Protein AF-A0A2U1JIX3-F1 (afdb_monomer_lite)

Foldseek 3Di:
DDPPQWKWWKKWKDQPPPPDIKIKTFGCVPDDPVRSVVVVVVVCVVVVSPDMDIHTPGMDGCVPDDPVVVVVQVCWDDDPRMTMRD

Secondary structure (DSSP, 8-state):
------EEEEEEEEETTT--EEEEEEETTT--HHHHHHHHHHHHHHTT--SEEEEEEEEEEGGGS-HHHHTTGGGSEEETTEEEE-

Radius of gyration: 13.15 Å; chains: 1; bounding box: 30×30×42 Å

Organism: NCBI:txid2171751

pLDDT: mean 78.66, std 12.58, range [35.47, 92.62]

Structure (mmCIF, N/CA/C/O backbone):
data_AF-A0A2U1JIX3-F1
#
_entry.id   AF-A0A2U1JIX3-F1
#
loop_
_atom_site.group_PDB
_atom_site.id
_atom_site.type_symbol
_atom_site.label_atom_id
_atom_site.label_alt_id
_atom_site.label_comp_id
_atom_site.label_asym_id
_atom_site.label_entity_id
_atom_site.label_seq_id
_atom_site.pdbx_PDB_ins_code
_atom_site.Cartn_x
_atom_site.Cartn_y
_atom_site.Cartn_z
_atom_site.occupancy
_atom_site.B_iso_or_equiv
_atom_site.auth_seq_id
_atom_site.auth_comp_id
_atom_site.auth_asym_id
_atom_site.auth_atom_id
_atom_site.pdbx_PDB_model_num
ATOM 1 N N . MET A 1 1 ? 15.844 -9.005 -24.350 1.00 36.16 1 MET A N 1
ATOM 2 C CA . MET A 1 1 ? 14.679 -9.233 -23.473 1.00 36.16 1 MET A CA 1
ATOM 3 C C . MET A 1 1 ? 14.841 -8.310 -22.280 1.00 36.16 1 MET A C 1
ATOM 5 O O . MET A 1 1 ? 15.732 -8.533 -21.474 1.00 36.16 1 MET A O 1
ATOM 9 N N . THR A 1 2 ? 14.112 -7.198 -22.242 1.00 35.47 2 THR A N 1
ATOM 10 C CA . THR A 1 2 ? 14.162 -6.260 -21.115 1.00 35.47 2 THR A CA 1
ATOM 11 C C . THR A 1 2 ? 13.438 -6.906 -19.945 1.00 35.47 2 THR A C 1
ATOM 13 O O . THR A 1 2 ? 12.213 -7.000 -19.954 1.00 35.47 2 THR A O 1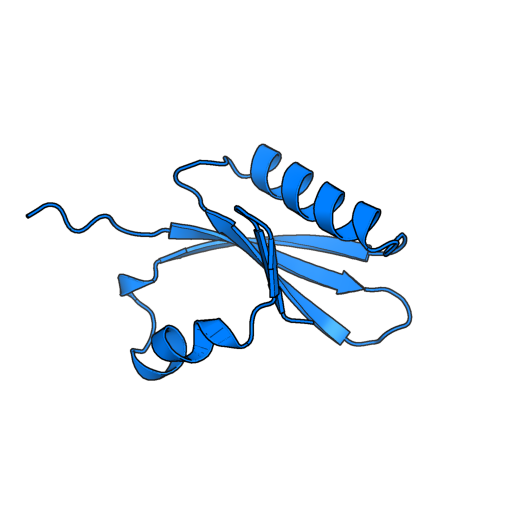
ATOM 16 N N . SER A 1 3 ? 14.200 -7.411 -18.975 1.00 39.50 3 SER A N 1
ATOM 17 C CA . SER A 1 3 ? 13.662 -7.726 -17.655 1.00 39.50 3 SER A CA 1
ATOM 18 C C . SER A 1 3 ? 13.059 -6.429 -17.117 1.00 39.50 3 SER A C 1
ATOM 20 O O . SER A 1 3 ? 13.794 -5.488 -16.808 1.00 39.50 3 SER A O 1
ATOM 22 N N . ASN A 1 4 ? 11.729 -6.320 -17.131 1.00 49.00 4 ASN A N 1
ATOM 23 C CA . ASN A 1 4 ? 11.035 -5.234 -16.453 1.00 49.00 4 ASN A CA 1
ATOM 24 C C . ASN A 1 4 ? 11.330 -5.430 -14.970 1.00 49.00 4 ASN A C 1
ATOM 26 O O . ASN A 1 4 ? 10.708 -6.271 -14.326 1.00 49.00 4 ASN A O 1
ATOM 30 N N . LYS A 1 5 ? 12.327 -4.703 -14.456 1.00 58.44 5 LYS A N 1
ATOM 31 C CA . LYS A 1 5 ? 12.610 -4.639 -13.026 1.00 58.44 5 LYS A CA 1
ATOM 32 C C . LYS A 1 5 ? 11.361 -4.098 -12.347 1.00 58.44 5 LYS A C 1
ATOM 34 O O . LYS A 1 5 ? 11.109 -2.895 -12.378 1.00 58.44 5 LYS A O 1
ATOM 39 N N . LY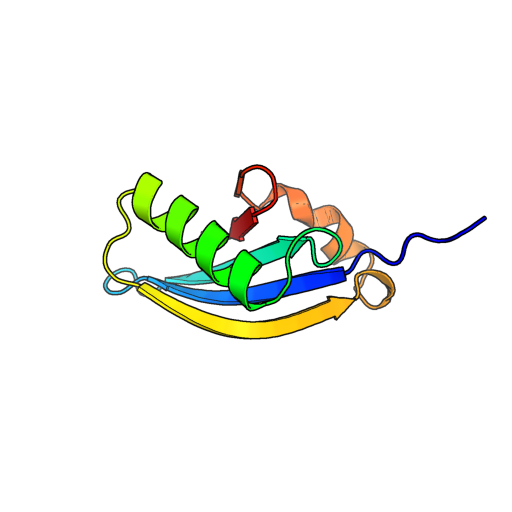S A 1 6 ? 10.544 -5.001 -11.814 1.00 68.44 6 LYS A N 1
ATOM 40 C CA . LYS A 1 6 ? 9.384 -4.631 -11.021 1.00 68.44 6 LYS A CA 1
ATOM 41 C C . LYS A 1 6 ? 9.914 -4.095 -9.696 1.00 68.44 6 LYS A C 1
ATOM 43 O O . LYS A 1 6 ? 10.718 -4.758 -9.045 1.00 68.44 6 LYS A O 1
ATOM 48 N N . SER A 1 7 ? 9.506 -2.884 -9.355 1.00 78.88 7 SER A N 1
ATOM 49 C CA . SER A 1 7 ? 9.852 -2.220 -8.107 1.00 78.88 7 SER A CA 1
ATOM 50 C C . SER A 1 7 ? 8.583 -1.591 -7.561 1.00 78.88 7 SER A C 1
ATOM 52 O O . SER A 1 7 ? 7.826 -0.988 -8.322 1.00 78.88 7 SER A O 1
ATOM 54 N N . ASP A 1 8 ? 8.345 -1.747 -6.263 1.00 84.31 8 ASP A N 1
ATOM 55 C CA . ASP A 1 8 ? 7.151 -1.219 -5.607 1.00 84.31 8 ASP A CA 1
ATOM 56 C C . ASP A 1 8 ? 7.566 -0.299 -4.450 1.00 84.31 8 ASP A C 1
ATOM 58 O O . ASP A 1 8 ? 8.494 -0.589 -3.694 1.00 84.31 8 ASP A O 1
ATOM 62 N N . HIS A 1 9 ? 6.870 0.824 -4.287 1.00 89.31 9 HIS A N 1
ATOM 63 C CA . HIS A 1 9 ? 6.966 1.666 -3.100 1.00 89.31 9 HIS A CA 1
ATOM 64 C C . HIS A 1 9 ? 6.350 0.950 -1.901 1.00 89.31 9 HIS A C 1
ATOM 66 O O . HIS A 1 9 ? 5.172 0.599 -1.936 1.00 89.31 9 HIS A O 1
ATOM 72 N N . VAL A 1 10 ? 7.118 0.797 -0.823 1.00 90.19 10 VAL A N 1
ATOM 73 C CA . VAL A 1 10 ? 6.692 0.075 0.379 1.00 90.19 10 VAL A CA 1
ATOM 74 C C . VAL A 1 10 ? 6.419 1.034 1.525 1.00 90.19 10 VAL A C 1
ATOM 76 O O . VAL A 1 10 ? 7.205 1.941 1.819 1.00 90.19 10 VAL A O 1
ATOM 79 N N . PHE A 1 11 ? 5.309 0.794 2.209 1.00 92.12 11 PHE A N 1
ATOM 80 C CA . PHE A 1 11 ? 4.887 1.514 3.394 1.00 92.12 11 PHE A CA 1
ATOM 81 C C . PHE A 1 11 ? 4.591 0.530 4.517 1.00 92.12 11 PHE A C 1
ATOM 83 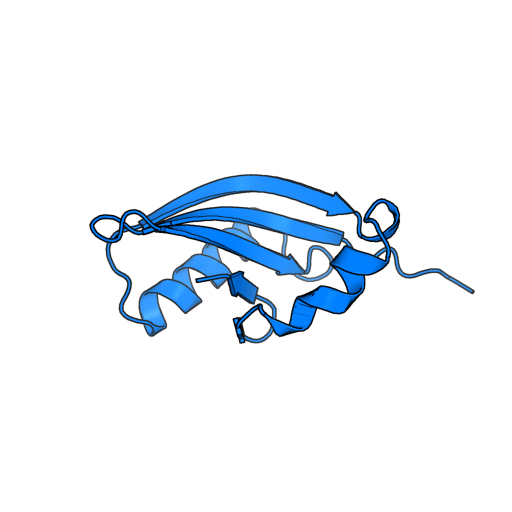O O . PHE A 1 11 ? 3.905 -0.473 4.333 1.00 92.12 11 PHE A O 1
ATOM 90 N N . PHE A 1 12 ? 5.074 0.858 5.702 1.00 90.44 12 PHE A N 1
ATOM 91 C CA . PHE A 1 12 ? 4.630 0.248 6.937 1.00 90.44 12 PHE A CA 1
ATOM 92 C C . PHE A 1 12 ? 3.316 0.894 7.365 1.00 90.44 12 PHE A C 1
ATOM 94 O O . PHE A 1 12 ? 3.229 2.121 7.446 1.00 90.44 12 PHE A O 1
ATOM 101 N N . LEU A 1 13 ? 2.306 0.071 7.620 1.00 90.19 13 LEU A N 1
ATOM 102 C CA . LEU A 1 13 ? 0.976 0.483 8.034 1.00 90.19 13 LEU A CA 1
ATOM 103 C C . LEU A 1 13 ? 0.739 0.064 9.485 1.00 90.19 13 LEU A C 1
ATOM 105 O O . LEU A 1 13 ? 0.682 -1.121 9.809 1.00 90.19 13 LEU A O 1
ATOM 109 N N . GLU A 1 14 ? 0.535 1.053 10.344 1.00 88.75 14 GLU A N 1
ATOM 110 C CA . GLU A 1 14 ? 0.122 0.852 11.730 1.00 88.75 14 GLU A CA 1
ATOM 111 C C . GLU A 1 14 ? -1.353 1.218 11.859 1.00 88.75 14 GLU A C 1
ATOM 113 O O . GLU A 1 14 ? -1.712 2.385 11.711 1.00 88.75 14 GLU A O 1
ATOM 118 N N . ILE A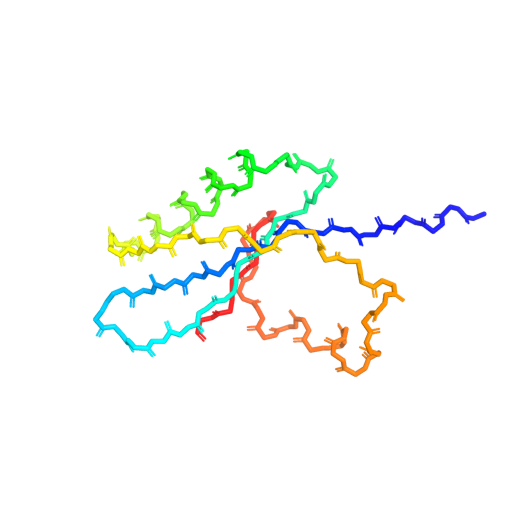 1 15 ? -2.215 0.237 12.134 1.00 86.31 15 ILE A N 1
ATOM 119 C CA . ILE A 1 15 ? -3.635 0.489 12.409 1.00 86.31 15 ILE A CA 1
ATOM 120 C C . ILE A 1 15 ? -3.819 0.610 13.921 1.00 86.31 15 ILE A C 1
ATOM 122 O O . ILE A 1 15 ? -3.632 -0.359 14.667 1.00 86.31 15 ILE A O 1
ATOM 126 N N . GLU A 1 16 ? -4.208 1.798 14.381 1.00 83.38 16 GLU A N 1
ATOM 127 C CA . GLU A 1 16 ? -4.352 2.067 15.809 1.00 83.38 16 GLU A CA 1
ATOM 128 C C . GLU A 1 16 ? -5.459 1.201 16.433 1.00 83.38 16 GLU A C 1
ATOM 130 O O . GLU A 1 16 ? -6.498 0.928 15.829 1.00 83.38 16 GLU A O 1
ATOM 135 N N . GLY A 1 17 ? -5.220 0.714 17.654 1.00 74.44 17 GLY A N 1
ATOM 136 C CA . GLY A 1 17 ? -6.178 -0.107 18.405 1.00 74.44 17 GLY A CA 1
ATOM 137 C C . GLY A 1 17 ? -6.273 -1.579 17.985 1.00 74.44 17 GLY A C 1
ATOM 138 O O . GLY A 1 17 ? -6.914 -2.355 18.688 1.00 74.44 17 GLY A O 1
ATOM 139 N N . LYS A 1 18 ? -5.622 -2.000 16.890 1.00 68.69 18 LYS A N 1
ATOM 140 C CA . LYS A 1 18 ? -5.590 -3.417 16.476 1.00 68.69 18 LYS A CA 1
ATOM 141 C C . LYS A 1 18 ? -4.297 -4.147 16.830 1.00 68.69 18 LYS A C 1
ATOM 143 O O . LYS A 1 18 ? -4.274 -5.370 16.753 1.00 68.69 18 LYS A O 1
ATOM 148 N N . GLY A 1 19 ? -3.232 -3.422 17.185 1.00 64.19 19 GLY A N 1
ATOM 149 C CA . GLY A 1 19 ? -1.915 -4.003 17.486 1.00 64.19 19 GLY A CA 1
ATOM 150 C C . GLY A 1 19 ? -1.292 -4.784 16.321 1.00 64.19 19 GLY A C 1
ATOM 151 O O . GLY A 1 19 ? -0.312 -5.495 16.522 1.00 64.19 19 GLY A O 1
ATOM 152 N N . LYS A 1 20 ? -1.869 -4.684 15.116 1.00 66.12 20 LYS A N 1
ATOM 153 C CA . LYS A 1 20 ? -1.416 -5.384 13.918 1.00 66.12 20 LYS A CA 1
ATOM 154 C C . LYS A 1 20 ? -0.560 -4.457 13.073 1.00 66.12 20 LYS A C 1
ATOM 156 O O . LYS A 1 20 ? -0.950 -3.320 12.799 1.00 66.12 20 LYS A O 1
ATOM 161 N N . LEU A 1 21 ? 0.592 -4.982 12.684 1.00 66.94 21 LEU A N 1
ATOM 162 C CA . LEU A 1 21 ? 1.522 -4.355 11.766 1.00 66.94 21 LEU A CA 1
ATOM 163 C C . LEU A 1 21 ? 1.233 -4.896 10.372 1.00 66.94 21 LEU A C 1
ATOM 165 O O . LEU A 1 21 ? 1.221 -6.108 10.164 1.00 66.94 21 LEU A O 1
ATOM 169 N N . SER A 1 22 ? 0.984 -3.987 9.445 1.00 81.06 22 SER A N 1
ATOM 170 C CA . SER A 1 22 ? 0.640 -4.288 8.064 1.00 81.06 22 SER A CA 1
ATOM 171 C C . SER A 1 22 ? 1.686 -3.692 7.131 1.00 81.06 22 SER A C 1
ATOM 173 O O . SER A 1 22 ? 2.373 -2.732 7.477 1.00 81.06 22 SER A O 1
ATOM 175 N N . ILE A 1 23 ? 1.803 -4.240 5.924 1.00 84.94 23 ILE A N 1
ATOM 176 C CA . ILE A 1 23 ? 2.662 -3.675 4.879 1.00 84.94 23 ILE A CA 1
ATOM 177 C C . ILE A 1 23 ? 1.793 -3.359 3.669 1.00 84.94 23 ILE A C 1
ATOM 179 O O . ILE A 1 23 ? 0.951 -4.172 3.279 1.00 84.94 23 ILE A O 1
ATOM 183 N N . ALA A 1 24 ? 1.988 -2.170 3.105 1.00 85.44 24 ALA A N 1
ATOM 184 C CA . ALA A 1 24 ? 1.326 -1.706 1.899 1.00 85.44 24 ALA A CA 1
ATOM 185 C C . ALA A 1 24 ? 2.345 -1.439 0.780 1.00 85.44 24 ALA A C 1
ATOM 187 O O . ALA A 1 24 ? 3.423 -0.902 1.032 1.00 85.44 24 ALA A O 1
ATOM 188 N N . PHE A 1 25 ? 1.981 -1.783 -0.452 1.00 86.12 25 PHE A N 1
ATOM 189 C CA . PHE A 1 25 ? 2.812 -1.655 -1.652 1.00 86.12 25 PHE A CA 1
ATOM 190 C C . PHE A 1 25 ? 2.080 -0.808 -2.692 1.00 86.12 25 PHE A C 1
ATOM 192 O O . PHE A 1 25 ? 0.855 -0.888 -2.767 1.00 86.12 25 PHE A O 1
ATOM 199 N N . CYS A 1 26 ? 2.808 -0.031 -3.498 1.00 84.38 26 CYS A N 1
ATOM 200 C CA . CYS A 1 26 ? 2.297 0.596 -4.723 1.00 84.38 26 CYS A CA 1
ATOM 201 C C . CYS A 1 26 ? 3.312 0.457 -5.861 1.00 84.38 26 CYS A C 1
ATOM 203 O O . CYS A 1 26 ? 4.487 0.748 -5.653 1.00 84.38 26 CYS A O 1
ATOM 205 N N . ASP A 1 27 ? 2.864 0.067 -7.053 1.00 81.06 27 ASP A N 1
ATOM 206 C CA . ASP A 1 27 ? 3.714 -0.132 -8.241 1.00 81.06 27 ASP A CA 1
ATOM 207 C C . ASP A 1 27 ? 4.496 1.138 -8.631 1.00 81.06 27 ASP A C 1
ATOM 209 O O . ASP A 1 27 ? 3.930 2.100 -9.163 1.00 81.06 27 ASP A O 1
ATOM 213 N N . SER A 1 28 ? 5.819 1.142 -8.428 1.00 76.81 28 SER A N 1
ATOM 214 C CA . SER A 1 28 ? 6.636 2.350 -8.606 1.00 76.81 28 SER A CA 1
ATOM 215 C C . SER A 1 28 ? 6.770 2.791 -10.064 1.00 76.81 28 SER A C 1
ATOM 217 O O . SER A 1 28 ? 7.293 3.869 -10.335 1.00 76.81 28 SER A O 1
ATOM 219 N N . THR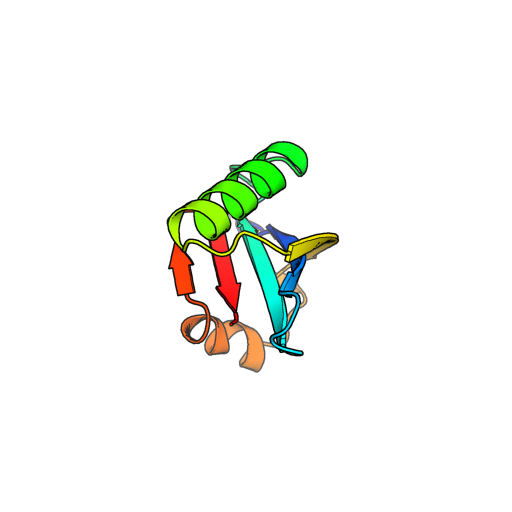 A 1 29 ? 6.336 1.971 -11.025 1.00 77.62 29 THR A N 1
ATOM 220 C CA . THR A 1 29 ? 6.301 2.358 -12.443 1.00 77.62 29 THR A CA 1
ATOM 221 C C . THR A 1 29 ? 5.108 3.259 -12.770 1.00 77.62 29 THR A C 1
ATOM 223 O O . THR A 1 29 ? 5.125 3.963 -13.780 1.00 77.62 29 THR A O 1
ATOM 226 N N . LYS A 1 30 ? 4.085 3.273 -11.903 1.00 76.69 30 LYS A N 1
ATOM 227 C CA . LYS A 1 30 ? 2.822 4.006 -12.091 1.00 76.69 30 LYS A CA 1
ATOM 228 C C . LYS A 1 30 ? 2.570 5.092 -11.052 1.00 76.69 30 LYS A C 1
ATOM 230 O O . LYS A 1 30 ? 1.753 5.981 -11.288 1.00 76.69 30 LYS A O 1
ATOM 235 N N . CYS A 1 31 ? 3.192 4.994 -9.884 1.00 80.62 31 CYS A N 1
ATOM 236 C CA . CYS A 1 31 ? 3.056 5.955 -8.797 1.00 80.62 31 CYS A CA 1
ATOM 237 C C . CYS A 1 31 ? 4.445 6.370 -8.311 1.00 80.62 31 CYS A C 1
ATOM 239 O O . CYS A 1 31 ? 5.287 5.520 -8.050 1.00 80.62 31 CYS A O 1
ATOM 241 N N . ASP A 1 32 ? 4.673 7.676 -8.150 1.00 89.06 32 ASP A N 1
ATOM 242 C CA . ASP A 1 32 ? 5.762 8.153 -7.298 1.00 89.06 32 ASP A CA 1
ATOM 243 C C . ASP A 1 32 ? 5.400 7.960 -5.814 1.00 89.06 32 ASP A C 1
ATOM 245 O O . ASP A 1 32 ? 4.277 7.580 -5.464 1.00 89.06 32 ASP A O 1
ATOM 249 N N . ARG A 1 33 ? 6.338 8.256 -4.907 1.00 89.19 33 ARG A N 1
ATOM 250 C CA . ARG A 1 33 ? 6.127 8.098 -3.458 1.00 89.19 33 ARG A CA 1
ATOM 251 C C . ARG A 1 33 ? 4.874 8.829 -2.956 1.00 89.19 33 ARG A C 1
ATOM 253 O O . ARG A 1 33 ? 4.176 8.304 -2.090 1.00 89.19 33 ARG A O 1
ATOM 260 N N . HIS A 1 34 ? 4.611 10.043 -3.438 1.00 91.31 34 HIS A N 1
ATOM 261 C CA . HIS A 1 34 ? 3.474 10.837 -2.970 1.00 91.31 34 HIS A CA 1
ATOM 262 C C . HIS A 1 34 ? 2.152 10.254 -3.480 1.00 91.31 34 HIS A C 1
ATOM 264 O O . HIS A 1 34 ? 1.219 10.048 -2.707 1.00 91.31 34 HIS A O 1
ATOM 270 N N . SER A 1 35 ? 2.104 9.898 -4.759 1.00 89.81 35 SER A N 1
ATOM 271 C CA . SER A 1 35 ? 0.958 9.255 -5.400 1.00 89.81 35 SER A CA 1
ATOM 272 C C . SER A 1 35 ? 0.650 7.901 -4.761 1.00 89.81 35 SER A C 1
ATOM 274 O O . SER A 1 35 ? -0.512 7.581 -4.522 1.00 89.81 35 SER A O 1
ATOM 276 N N . ALA A 1 36 ? 1.685 7.129 -4.422 1.00 90.56 36 ALA A N 1
ATOM 277 C CA . ALA A 1 36 ? 1.559 5.869 -3.702 1.00 90.56 36 ALA A CA 1
ATOM 278 C C . ALA A 1 36 ? 0.923 6.066 -2.323 1.00 90.56 36 ALA A C 1
ATOM 280 O O . ALA A 1 36 ? -0.033 5.372 -1.981 1.00 90.56 36 ALA A O 1
ATOM 281 N N . TYR A 1 37 ? 1.393 7.061 -1.565 1.00 92.00 37 TYR A N 1
ATOM 282 C CA . TYR A 1 37 ? 0.803 7.418 -0.276 1.00 92.00 37 TYR A CA 1
ATOM 283 C C . TYR A 1 37 ? -0.686 7.764 -0.414 1.00 92.00 37 TYR A C 1
ATOM 285 O O . TYR A 1 37 ? -1.511 7.224 0.321 1.00 92.00 37 TYR A O 1
ATOM 293 N N . MET A 1 38 ? -1.045 8.610 -1.385 1.00 92.62 38 MET A N 1
ATOM 294 C CA . MET A 1 38 ? -2.436 9.021 -1.610 1.00 92.62 38 MET A CA 1
ATOM 295 C C . MET A 1 38 ? -3.335 7.841 -2.000 1.00 92.62 38 MET A C 1
ATOM 297 O O . MET A 1 38 ? -4.438 7.718 -1.469 1.00 92.62 38 MET A O 1
ATOM 301 N N . LYS A 1 39 ? -2.859 6.938 -2.869 1.00 91.31 39 LYS A N 1
ATOM 302 C CA . LYS A 1 39 ? -3.599 5.726 -3.257 1.00 91.31 39 LYS A CA 1
ATOM 303 C C . LYS A 1 39 ? -3.812 4.780 -2.075 1.00 91.31 39 LYS A C 1
ATOM 305 O O . LYS A 1 39 ? -4.928 4.310 -1.870 1.00 91.31 39 LYS A O 1
ATOM 310 N N . ILE A 1 40 ? -2.781 4.533 -1.263 1.00 90.69 40 ILE A N 1
ATOM 311 C CA . ILE A 1 40 ? -2.908 3.689 -0.063 1.00 90.69 40 ILE A CA 1
ATOM 312 C C . ILE A 1 40 ? -3.884 4.330 0.933 1.00 90.69 40 ILE A C 1
ATOM 314 O O . ILE A 1 40 ? -4.767 3.651 1.452 1.00 90.69 40 ILE A O 1
ATOM 318 N N . ASN A 1 41 ? -3.781 5.644 1.153 1.00 91.12 41 ASN A N 1
ATOM 319 C CA . ASN A 1 41 ? -4.695 6.392 2.014 1.00 91.12 41 ASN A CA 1
ATOM 320 C C . ASN A 1 41 ? -6.155 6.284 1.540 1.00 91.12 41 ASN A C 1
ATOM 322 O O . ASN A 1 41 ? -7.051 6.086 2.362 1.00 91.12 41 ASN A O 1
ATOM 326 N N . GLN A 1 42 ? -6.393 6.366 0.227 1.00 90.81 42 GLN A N 1
ATOM 327 C CA . GLN A 1 42 ? -7.720 6.183 -0.359 1.00 90.81 42 GLN A CA 1
ATOM 328 C C . GLN A 1 42 ? -8.267 4.780 -0.065 1.00 90.81 42 GLN A C 1
ATOM 330 O O . GLN A 1 42 ? -9.354 4.660 0.492 1.00 90.81 42 GLN A O 1
ATOM 335 N N . VAL A 1 43 ? -7.483 3.727 -0.330 1.00 89.88 43 VAL A N 1
ATOM 336 C CA . VAL A 1 43 ? -7.888 2.332 -0.064 1.00 89.88 43 VAL A CA 1
ATOM 337 C C . VAL A 1 43 ? -8.238 2.113 1.412 1.00 89.88 43 VAL A C 1
ATOM 339 O O . VAL A 1 43 ? -9.219 1.438 1.729 1.00 89.88 43 VAL A O 1
ATOM 342 N N . LEU A 1 44 ? -7.460 2.686 2.335 1.00 89.06 44 LEU A N 1
ATOM 343 C CA . LEU A 1 44 ? -7.726 2.587 3.774 1.00 89.06 44 LEU A CA 1
ATOM 344 C C . LEU A 1 44 ? -9.000 3.339 4.178 1.00 89.06 44 LEU A C 1
ATOM 346 O O . LEU A 1 44 ? -9.807 2.809 4.947 1.00 89.06 44 LEU A O 1
ATOM 350 N N . THR A 1 45 ? -9.216 4.522 3.604 1.00 88.62 45 THR A N 1
ATOM 351 C CA . THR A 1 45 ? -10.425 5.328 3.819 1.00 88.62 45 THR A CA 1
ATOM 352 C C . THR A 1 45 ? -11.672 4.602 3.309 1.00 88.62 45 THR A C 1
ATOM 354 O O . THR A 1 45 ? -12.658 4.502 4.039 1.00 88.62 45 THR A O 1
ATOM 357 N N . ASP A 1 46 ? -11.617 4.002 2.118 1.00 88.75 46 ASP A N 1
ATOM 358 C CA . ASP A 1 46 ? -12.725 3.230 1.536 1.00 88.75 46 ASP A CA 1
ATOM 359 C C . ASP A 1 46 ? -13.071 1.997 2.387 1.00 88.75 46 ASP A C 1
ATOM 361 O O . ASP A 1 46 ? -14.239 1.624 2.532 1.00 88.75 46 ASP A O 1
ATOM 365 N N . LYS A 1 47 ? -12.066 1.401 3.044 1.00 85.69 47 LYS A N 1
ATOM 366 C CA . LYS A 1 47 ? -12.247 0.335 4.044 1.00 85.69 47 LYS A CA 1
ATOM 367 C C . LYS A 1 47 ? -12.692 0.825 5.422 1.00 85.69 47 LYS A C 1
ATOM 369 O O . LYS A 1 47 ? -12.820 0.010 6.337 1.00 85.69 47 LYS A O 1
ATOM 374 N N . LYS A 1 48 ? -12.956 2.124 5.584 1.00 88.56 48 LYS A N 1
ATOM 375 C CA . LYS A 1 48 ? -13.350 2.765 6.850 1.00 88.56 48 LYS A CA 1
ATOM 376 C C . LYS A 1 48 ? -12.298 2.609 7.955 1.00 88.56 48 LYS A C 1
ATOM 378 O O . LYS A 1 48 ? -12.632 2.589 9.140 1.00 88.56 48 LYS A O 1
ATOM 383 N N . ILE A 1 49 ? -11.024 2.490 7.583 1.00 87.06 49 ILE A N 1
ATOM 384 C CA . ILE A 1 49 ? -9.898 2.504 8.518 1.00 87.06 49 ILE A CA 1
ATOM 385 C C . ILE A 1 49 ? -9.486 3.966 8.679 1.00 87.06 49 ILE A C 1
ATOM 387 O O . ILE A 1 49 ? -8.758 4.504 7.858 1.00 87.06 49 ILE A O 1
ATOM 391 N N . MET A 1 50 ? -10.009 4.616 9.718 1.00 83.12 50 MET A N 1
ATOM 392 C CA . MET A 1 50 ? -9.873 6.069 9.902 1.00 83.12 50 MET A CA 1
ATOM 393 C C . MET A 1 50 ? -8.668 6.478 10.759 1.00 83.12 50 MET A C 1
ATOM 395 O O . MET A 1 50 ? -8.258 7.632 10.693 1.00 83.12 50 MET A O 1
ATOM 399 N N . SER A 1 51 ? -8.113 5.562 11.563 1.00 88.81 51 SER A N 1
ATOM 400 C CA . SER A 1 51 ? -6.937 5.835 12.402 1.00 88.81 51 SER A CA 1
ATOM 401 C C . SER A 1 51 ? -5.797 4.898 12.045 1.00 88.81 51 SER A C 1
ATOM 403 O O . SER A 1 51 ? -5.828 3.701 12.354 1.00 88.81 51 SER A O 1
ATOM 405 N N . PHE A 1 52 ? -4.808 5.441 11.344 1.00 89.75 52 PHE A N 1
ATOM 406 C CA . PHE A 1 52 ? -3.621 4.709 10.943 1.00 89.75 52 PHE A CA 1
ATOM 407 C C . PHE A 1 52 ? -2.432 5.638 10.714 1.00 89.75 52 PHE A C 1
ATOM 409 O O . PHE A 1 52 ? -2.585 6.845 10.521 1.00 89.75 52 PHE A O 1
ATOM 416 N N . LYS A 1 53 ? -1.237 5.050 10.679 1.00 90.62 53 LYS A N 1
ATOM 417 C CA . LYS A 1 53 ? -0.007 5.714 10.241 1.00 90.62 53 LYS A CA 1
ATOM 418 C C . LYS A 1 53 ? 0.612 4.944 9.088 1.00 90.62 53 LYS A C 1
ATOM 420 O O . LYS A 1 53 ? 0.646 3.717 9.105 1.00 90.62 53 LYS A O 1
ATOM 425 N N . LEU A 1 54 ? 1.105 5.685 8.099 1.00 91.00 54 LEU A N 1
ATOM 426 C CA . LEU A 1 54 ? 1.869 5.155 6.973 1.00 91.00 54 LEU A CA 1
ATOM 427 C C . LEU A 1 54 ? 3.296 5.694 7.045 1.00 91.00 54 LEU A C 1
ATOM 429 O O . LEU A 1 54 ? 3.517 6.891 6.862 1.00 91.00 54 LEU A O 1
ATOM 433 N N . ASN A 1 55 ? 4.259 4.805 7.268 1.00 90.12 55 ASN A N 1
ATOM 434 C CA . ASN A 1 55 ? 5.681 5.135 7.277 1.00 90.12 55 ASN A CA 1
ATOM 435 C C . ASN A 1 55 ? 6.332 4.574 6.011 1.00 90.12 55 ASN A C 1
ATOM 437 O O . ASN A 1 55 ? 6.251 3.380 5.743 1.00 90.12 55 ASN A O 1
ATOM 441 N N . TYR A 1 56 ? 6.968 5.425 5.210 1.00 90.94 56 TYR A N 1
ATOM 442 C CA . TYR A 1 56 ? 7.614 4.985 3.972 1.00 90.94 56 TYR A CA 1
ATOM 443 C C . TYR A 1 56 ? 8.903 4.215 4.276 1.00 90.94 56 TYR A C 1
ATOM 445 O O . TYR A 1 56 ? 9.788 4.754 4.939 1.00 90.94 56 TYR A O 1
ATOM 453 N N . LEU A 1 57 ? 9.010 2.985 3.770 1.00 87.75 57 LEU A N 1
ATOM 454 C CA . LEU A 1 57 ? 10.163 2.107 3.989 1.00 87.75 57 LEU A CA 1
ATOM 455 C C . LEU A 1 57 ? 11.172 2.140 2.836 1.00 87.75 57 LEU A C 1
ATOM 457 O O . LEU A 1 57 ? 12.342 1.839 3.050 1.00 87.75 57 LEU A O 1
ATOM 461 N N . GLY A 1 58 ? 10.749 2.526 1.630 1.00 88.00 58 GLY A N 1
ATOM 462 C CA . GLY A 1 58 ? 11.620 2.568 0.457 1.00 88.00 58 GLY A CA 1
ATOM 463 C C . GLY A 1 58 ? 10.972 1.962 -0.782 1.00 88.00 58 GLY A C 1
ATOM 464 O O . GLY A 1 58 ? 9.748 1.945 -0.914 1.00 88.00 58 GLY A O 1
ATOM 465 N N . GLN A 1 59 ? 11.814 1.489 -1.695 1.00 87.12 59 GLN A N 1
ATOM 466 C CA . GLN A 1 59 ? 11.408 0.710 -2.860 1.00 87.12 59 GLN A CA 1
ATOM 467 C C . GLN A 1 59 ? 11.900 -0.726 -2.700 1.00 87.12 59 GLN A C 1
ATOM 469 O O . GLN A 1 59 ? 13.041 -0.939 -2.291 1.00 87.12 59 GLN A O 1
ATOM 474 N N . LEU A 1 60 ? 11.040 -1.690 -3.006 1.00 82.06 60 LEU A N 1
ATOM 475 C CA . LEU A 1 60 ? 11.372 -3.107 -2.971 1.00 82.06 60 LEU A CA 1
ATOM 476 C C . LEU A 1 60 ? 11.765 -3.580 -4.364 1.00 82.06 60 LEU A C 1
ATOM 478 O O . LEU A 1 60 ? 10.951 -3.531 -5.282 1.00 82.06 60 LEU A O 1
ATOM 482 N N . ASP A 1 61 ? 12.998 -4.061 -4.500 1.00 77.56 61 ASP A N 1
ATOM 483 C CA . ASP A 1 61 ? 13.467 -4.731 -5.710 1.00 77.56 61 ASP A CA 1
ATOM 484 C C . ASP A 1 61 ? 13.203 -6.238 -5.600 1.00 77.56 61 ASP A C 1
ATOM 486 O O . ASP A 1 61 ? 13.916 -6.963 -4.898 1.00 77.56 61 ASP A O 1
ATOM 490 N N . TYR A 1 62 ? 12.193 -6.717 -6.327 1.00 74.00 62 TYR A N 1
ATOM 491 C CA . TYR A 1 62 ? 11.806 -8.130 -6.326 1.00 74.00 62 TYR A CA 1
ATOM 492 C C . TYR A 1 62 ? 12.892 -9.057 -6.884 1.00 74.00 62 TYR A C 1
ATOM 494 O O . TYR A 1 62 ? 12.873 -10.245 -6.590 1.00 74.00 62 TYR A O 1
ATOM 502 N N . SER A 1 63 ? 13.864 -8.545 -7.649 1.00 74.12 63 SER A N 1
ATOM 503 C CA . SER A 1 63 ? 14.978 -9.368 -8.145 1.00 74.12 63 SER A CA 1
ATOM 504 C C . SER A 1 63 ? 15.969 -9.780 -7.053 1.00 74.12 63 SER A C 1
ATOM 506 O O . SER A 1 63 ? 16.782 -10.673 -7.273 1.00 74.12 63 SER A O 1
ATOM 508 N N . SER A 1 64 ? 15.894 -9.135 -5.887 1.00 72.38 64 SER A N 1
ATOM 509 C CA . SER A 1 64 ? 16.682 -9.469 -4.696 1.00 72.38 64 SER A CA 1
ATOM 510 C C . SER A 1 64 ? 15.898 -10.244 -3.635 1.00 72.38 64 SER A C 1
ATOM 512 O O . SER A 1 64 ? 16.441 -10.514 -2.567 1.00 72.38 64 SER A O 1
ATOM 514 N N . MET A 1 65 ? 14.631 -10.575 -3.901 1.00 72.81 65 MET A N 1
ATOM 515 C CA . MET A 1 65 ? 13.827 -11.377 -2.985 1.00 72.81 65 MET A CA 1
ATOM 516 C C . MET A 1 65 ? 14.098 -12.863 -3.182 1.00 72.81 65 MET A C 1
ATOM 518 O O . MET A 1 65 ? 14.261 -13.326 -4.310 1.00 72.81 65 MET A O 1
ATOM 522 N N . ASP A 1 66 ? 14.073 -13.607 -2.079 1.00 75.12 66 ASP A N 1
ATOM 523 C CA . ASP A 1 66 ? 14.079 -15.064 -2.125 1.00 75.12 66 ASP A CA 1
ATOM 524 C C . ASP A 1 66 ? 12.856 -15.569 -2.908 1.00 75.12 66 ASP A C 1
ATOM 526 O O . ASP A 1 66 ? 11.734 -15.084 -2.709 1.00 75.12 66 ASP A O 1
ATOM 530 N N . GLU A 1 67 ? 13.068 -16.555 -3.787 1.00 69.12 67 GLU A N 1
ATOM 531 C CA . GLU A 1 67 ? 12.025 -17.115 -4.664 1.00 69.12 67 GLU A CA 1
ATOM 532 C C . GLU A 1 67 ? 10.802 -17.598 -3.859 1.00 69.12 67 GLU A C 1
ATOM 534 O O . GLU A 1 67 ? 9.663 -17.325 -4.230 1.00 69.12 67 GLU A O 1
ATOM 539 N N . GLU A 1 68 ? 11.028 -18.191 -2.682 1.00 69.31 68 GLU A N 1
ATOM 540 C CA . GLU A 1 68 ? 9.968 -18.676 -1.786 1.00 69.31 68 GLU A CA 1
ATOM 541 C C . GLU A 1 68 ? 9.047 -17.567 -1.250 1.00 69.31 68 GLU A C 1
ATOM 543 O O . GLU A 1 68 ? 7.899 -17.838 -0.896 1.00 69.31 68 GLU A O 1
ATOM 548 N N . ILE A 1 69 ? 9.527 -16.320 -1.169 1.00 66.38 69 ILE A N 1
ATOM 549 C CA . ILE A 1 69 ? 8.725 -15.164 -0.740 1.00 66.38 69 ILE A CA 1
ATOM 550 C C . ILE A 1 69 ? 8.008 -14.537 -1.937 1.00 66.38 69 ILE A C 1
ATOM 552 O O . ILE A 1 69 ? 6.878 -14.061 -1.797 1.00 66.38 69 ILE A O 1
ATOM 556 N N . ALA A 1 70 ? 8.628 -14.559 -3.121 1.00 64.25 70 ALA A N 1
ATOM 557 C CA . ALA A 1 70 ? 7.995 -14.101 -4.355 1.00 64.25 70 ALA A CA 1
ATOM 558 C C . ALA A 1 70 ? 6.707 -14.891 -4.664 1.00 64.25 70 ALA A C 1
ATOM 560 O O . ALA A 1 70 ? 5.719 -14.306 -5.113 1.00 64.25 70 ALA A O 1
ATOM 561 N N . ASP A 1 71 ? 6.675 -16.179 -4.319 1.00 62.47 71 ASP A N 1
ATOM 562 C CA . ASP A 1 71 ? 5.506 -17.049 -4.495 1.00 62.47 71 ASP A CA 1
ATOM 563 C C . ASP A 1 71 ? 4.405 -16.844 -3.433 1.00 62.47 71 ASP A C 1
ATOM 565 O O . ASP A 1 71 ? 3.278 -17.309 -3.594 1.00 62.47 71 ASP A O 1
ATOM 569 N N . GLN A 1 72 ? 4.680 -16.103 -2.354 1.00 66.12 72 GLN A N 1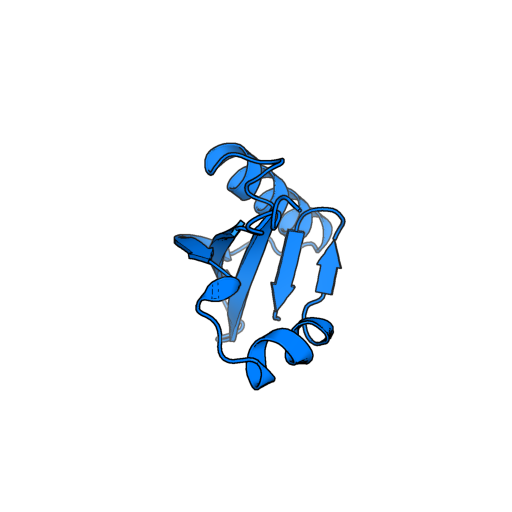
ATOM 570 C CA . GLN A 1 72 ? 3.726 -15.847 -1.262 1.00 66.12 72 GLN A CA 1
ATOM 571 C C . GLN A 1 72 ? 2.939 -14.535 -1.424 1.00 66.12 72 GLN A C 1
ATOM 573 O O . GLN A 1 72 ? 2.225 -14.098 -0.518 1.00 66.12 72 GLN A O 1
ATOM 578 N N . LEU A 1 73 ? 3.010 -13.898 -2.594 1.00 65.31 73 LEU A N 1
ATOM 579 C CA . LEU A 1 73 ? 2.328 -12.628 -2.871 1.00 65.31 73 LEU A CA 1
ATOM 580 C C . LEU A 1 73 ? 0.789 -12.725 -2.920 1.00 65.31 73 LEU A C 1
ATOM 582 O O . LEU A 1 73 ? 0.109 -11.697 -2.997 1.00 65.31 73 LEU A O 1
ATOM 586 N N . ASP A 1 74 ? 0.224 -13.928 -2.845 1.00 63.84 74 ASP A N 1
ATOM 587 C CA . ASP A 1 74 ? -1.225 -14.159 -2.837 1.00 63.84 74 ASP A CA 1
ATOM 588 C C . ASP A 1 74 ? -1.881 -13.941 -1.464 1.00 63.84 74 ASP A C 1
ATOM 590 O O . ASP A 1 74 ? -3.101 -13.804 -1.380 1.00 63.84 74 ASP A O 1
ATOM 594 N N . TYR A 1 75 ? -1.094 -13.807 -0.388 1.00 68.12 75 TYR A N 1
ATOM 595 C CA . TYR A 1 75 ? -1.612 -13.412 0.931 1.00 68.12 75 TYR A CA 1
ATOM 596 C C . TYR A 1 75 ? -1.962 -11.916 1.027 1.00 68.12 75 TYR A C 1
ATOM 598 O O . TYR A 1 75 ? -2.571 -11.479 2.006 1.00 68.12 75 TYR A O 1
ATOM 606 N N . PHE A 1 76 ? -1.602 -11.118 0.019 1.00 69.06 76 PHE A N 1
ATOM 607 C CA . PHE A 1 76 ? -1.883 -9.686 -0.016 1.00 69.06 76 PHE A CA 1
ATOM 608 C C . PHE A 1 76 ? -3.255 -9.413 -0.630 1.00 69.06 76 PHE A C 1
ATOM 610 O O . PHE A 1 76 ? -3.586 -9.895 -1.714 1.00 69.06 76 PHE A O 1
ATOM 617 N N . VAL A 1 77 ? -4.042 -8.552 0.016 1.00 73.88 77 VAL A N 1
ATOM 618 C CA . VAL A 1 77 ? -5.285 -8.058 -0.579 1.00 73.88 77 VAL A CA 1
ATOM 619 C C . VAL A 1 77 ? -4.927 -7.002 -1.625 1.00 73.88 77 VAL A C 1
ATOM 621 O O . VAL A 1 77 ? -4.460 -5.913 -1.280 1.00 73.88 77 VAL A O 1
ATOM 624 N N . LYS A 1 78 ? -5.126 -7.335 -2.906 1.00 73.00 78 LYS A N 1
ATOM 625 C CA . LYS A 1 78 ? -4.809 -6.468 -4.052 1.00 73.00 78 LYS A CA 1
ATOM 626 C C . LYS A 1 78 ? -5.975 -5.523 -4.371 1.00 73.00 78 LYS A C 1
ATOM 628 O O . LYS A 1 78 ? -7.116 -5.954 -4.523 1.00 73.00 78 LYS A O 1
ATOM 633 N N . HIS A 1 79 ? -5.664 -4.239 -4.504 1.00 74.06 79 HIS A N 1
ATOM 634 C CA . HIS A 1 79 ? -6.560 -3.132 -4.834 1.00 74.06 79 HIS A CA 1
ATOM 635 C C . HIS A 1 79 ? -5.953 -2.315 -5.980 1.00 74.06 79 HIS A C 1
ATOM 637 O O . HIS A 1 79 ? -5.226 -1.359 -5.731 1.00 74.06 79 HIS A O 1
ATOM 643 N N . GLU A 1 80 ? -6.229 -2.704 -7.227 1.00 76.50 80 GLU A N 1
ATOM 644 C CA . GLU A 1 80 ? -5.618 -2.125 -8.438 1.00 76.50 80 GLU A CA 1
ATOM 645 C C . GLU A 1 80 ? -4.081 -2.045 -8.342 1.00 76.50 80 GLU A C 1
ATOM 647 O O . GLU A 1 80 ? -3.398 -3.057 -8.509 1.00 76.50 80 GLU A O 1
ATOM 652 N N . ASP A 1 81 ? -3.550 -0.858 -8.040 1.00 75.06 81 ASP A N 1
ATOM 653 C CA . ASP A 1 81 ? -2.120 -0.580 -7.909 1.00 75.06 81 ASP A CA 1
ATOM 654 C C . ASP A 1 81 ? -1.598 -0.703 -6.465 1.00 75.06 81 ASP A C 1
ATOM 656 O O . ASP A 1 81 ? -0.408 -0.507 -6.250 1.00 75.06 81 ASP A O 1
ATOM 660 N N . VAL A 1 82 ? -2.457 -0.994 -5.479 1.00 76.44 82 VAL A N 1
ATOM 661 C CA . VAL A 1 82 ? -2.122 -1.049 -4.046 1.00 76.44 82 VAL A CA 1
ATOM 662 C C . VAL A 1 82 ? -2.315 -2.446 -3.480 1.00 76.44 82 VAL A C 1
ATOM 664 O O . VAL A 1 82 ? -3.386 -3.030 -3.615 1.00 76.44 82 VAL A O 1
ATOM 667 N N . TRP A 1 83 ? -1.305 -3.006 -2.821 1.00 80.00 83 TRP A N 1
ATOM 668 C CA . TRP A 1 83 ? -1.405 -4.321 -2.174 1.00 80.00 83 TRP A CA 1
ATOM 669 C C . TRP A 1 83 ? -1.235 -4.139 -0.667 1.00 80.00 83 TRP A C 1
ATOM 671 O O . TRP A 1 83 ? -0.322 -3.431 -0.261 1.00 80.00 83 TRP A O 1
ATOM 681 N N . ILE A 1 84 ? -2.098 -4.729 0.169 1.00 80.06 84 ILE A N 1
ATOM 682 C CA . ILE A 1 84 ? -2.018 -4.588 1.638 1.00 80.06 84 ILE A CA 1
ATOM 683 C C . ILE A 1 84 ? -2.096 -5.958 2.317 1.00 80.06 84 ILE A C 1
ATOM 685 O O . ILE A 1 84 ? -3.020 -6.730 2.054 1.00 80.06 84 ILE A O 1
ATOM 689 N N . LEU A 1 85 ? -1.157 -6.229 3.225 1.00 77.69 85 LEU A N 1
ATOM 690 C CA . LEU A 1 85 ? -1.181 -7.377 4.140 1.00 77.69 85 LEU A CA 1
ATOM 691 C C . LEU A 1 85 ? -1.786 -6.960 5.484 1.00 77.69 85 LEU A C 1
ATOM 693 O O . LEU A 1 85 ? -1.187 -6.140 6.177 1.00 77.69 85 LEU A O 1
ATOM 697 N N . PHE A 1 86 ? -2.961 -7.487 5.838 1.00 67.06 86 PHE A N 1
ATOM 698 C CA . PHE A 1 86 ? -3.691 -7.184 7.086 1.00 67.06 86 PHE A CA 1
ATOM 699 C C . PHE A 1 86 ? -3.431 -8.184 8.219 1.00 67.06 86 PHE A C 1
ATOM 701 O O . PHE A 1 86 ? -3.156 -9.363 7.919 1.00 67.06 86 PHE A O 1
#

Sequence (86 aa):
MTSNKKSDHVFFLEIEGKGKLSIAFCDSTKCDRHSAYMKINQVLTDKKIMSFKLNYLGQLDYSSMDEEIADQLDYFVKHEDVWILF